Protein AF-A0A4Y2V5A5-F1 (afdb_monomer_lite)

pLDDT: mean 72.23, std 15.52, range [33.91, 92.5]

Organism: Araneus ventricosus (NCBI:txid182803)

Radius of gyration: 14.7 Å; chains: 1; bounding box: 28×25×39 Å

Secondary structure (DSSP, 8-state):
--HHHHH-HIIIIIHHHHHHHHTTT---SHHHHHHHHHHHHHH-HHHHHHHHHHHHHHHHHHHHHTTT---TT-----GGGS--

Sequence (84 aa):
MSILSDLTSCDFFLWGYLKSKVYVGGVLTLTTLKVNILLTVLNNPLDLLLSAVENVVYRMQCVVHEKGAHIEGYHIPSPRKQFY

Foldseek 3Di:
DCVVVLLQLCNPPLVVVLCVFQQPPHDPDPVSSVVRSVCVCVVPVPVSVVQSVVSNVVSVVVCVVVVNDDDVPDPDPRPVVPPD

InterPro domains:
  IPR036397 Ribonuclease H superfamily [G3DSA:3.30.420.10] (3-72)

Structure (mmCIF, N/CA/C/O backbone):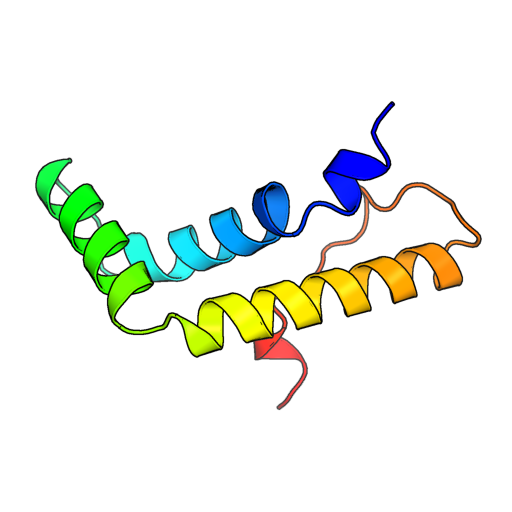
data_AF-A0A4Y2V5A5-F1
#
_entry.id   AF-A0A4Y2V5A5-F1
#
loop_
_atom_site.group_PDB
_atom_site.id
_atom_site.type_symbol
_atom_site.label_atom_id
_atom_site.label_alt_id
_atom_site.label_comp_id
_atom_site.label_asym_id
_atom_site.label_entity_id
_atom_site.label_seq_id
_atom_site.pdbx_PDB_ins_code
_atom_site.Cartn_x
_atom_site.Cartn_y
_atom_site.Cartn_z
_atom_site.occupancy
_atom_site.B_iso_or_equiv
_atom_site.auth_seq_id
_atom_site.auth_comp_id
_atom_site.auth_asym_id
_atom_site.auth_atom_id
_atom_site.pdbx_PDB_model_num
ATOM 1 N N . MET A 1 1 ? -7.767 6.199 -24.100 1.00 40.28 1 MET A N 1
ATOM 2 C CA . MET A 1 1 ? -6.943 7.002 -23.169 1.00 40.28 1 MET A CA 1
ATOM 3 C C . MET A 1 1 ? -6.938 6.300 -21.810 1.00 40.28 1 MET A C 1
ATOM 5 O O . MET A 1 1 ? -7.575 6.771 -20.887 1.00 40.28 1 MET A O 1
ATOM 9 N N . SER A 1 2 ? -6.307 5.123 -21.719 1.00 51.12 2 SER A N 1
ATOM 10 C CA . SER A 1 2 ? -6.377 4.218 -20.548 1.00 51.12 2 SER A CA 1
ATOM 11 C C . SER A 1 2 ? -5.004 3.734 -20.055 1.00 51.12 2 SER A C 1
ATOM 13 O O . SER A 1 2 ? -4.894 3.208 -18.956 1.00 51.12 2 SER A O 1
ATOM 15 N N . ILE A 1 3 ? -3.935 3.997 -20.817 1.00 49.53 3 ILE A N 1
ATOM 16 C CA . ILE A 1 3 ? -2.560 3.556 -20.516 1.00 49.53 3 ILE A CA 1
ATOM 17 C C . ILE A 1 3 ? -2.060 4.120 -19.173 1.00 49.53 3 ILE A C 1
ATOM 19 O O . ILE A 1 3 ? -1.306 3.474 -18.456 1.00 49.53 3 ILE A O 1
ATOM 23 N N . LEU A 1 4 ? -2.513 5.324 -18.805 1.00 48.47 4 LEU A N 1
ATOM 24 C CA . LEU A 1 4 ? -2.188 5.942 -17.519 1.00 48.47 4 LEU A CA 1
ATOM 25 C C . LEU A 1 4 ? -2.891 5.244 -16.354 1.00 48.47 4 LEU A C 1
ATOM 27 O O . LEU A 1 4 ? -2.251 5.016 -15.336 1.00 48.47 4 LEU A O 1
ATOM 31 N N . SER A 1 5 ? -4.160 4.856 -16.495 1.00 54.31 5 SER A N 1
ATOM 32 C CA . SER A 1 5 ? -4.904 4.138 -15.447 1.00 54.31 5 SER A CA 1
ATOM 33 C C . SER A 1 5 ? -4.273 2.779 -15.141 1.00 54.31 5 SER A C 1
ATOM 35 O O . SER A 1 5 ? -4.176 2.392 -13.979 1.00 54.31 5 SER A O 1
ATOM 37 N N . ASP A 1 6 ? -3.751 2.106 -16.169 1.00 54.41 6 ASP A N 1
ATOM 38 C CA . ASP A 1 6 ? -3.006 0.857 -16.014 1.00 54.41 6 ASP A CA 1
ATOM 39 C C . ASP A 1 6 ? -1.634 1.038 -15.358 1.00 54.41 6 ASP A C 1
ATOM 41 O O . ASP A 1 6 ? -1.118 0.091 -14.776 1.00 54.41 6 ASP A O 1
ATOM 45 N N . LEU A 1 7 ? -1.037 2.229 -15.417 1.00 55.22 7 LEU A N 1
ATOM 46 C CA . LEU A 1 7 ? 0.282 2.518 -14.842 1.00 55.22 7 LEU A CA 1
ATOM 47 C C . LEU A 1 7 ? 0.210 3.298 -13.523 1.00 55.22 7 LEU A C 1
ATOM 49 O O . LEU A 1 7 ? 1.221 3.448 -12.831 1.00 55.22 7 LEU A O 1
ATOM 53 N N . THR A 1 8 ? -0.972 3.780 -13.138 1.00 60.94 8 THR A N 1
ATOM 54 C CA . THR A 1 8 ? -1.146 4.542 -11.903 1.00 60.94 8 THR A CA 1
ATOM 55 C C . THR A 1 8 ? -1.214 3.568 -10.731 1.00 60.94 8 THR A C 1
ATOM 57 O O . THR A 1 8 ? -2.250 2.973 -10.439 1.00 60.94 8 THR A O 1
ATOM 60 N N . SER A 1 9 ? -0.087 3.413 -10.029 1.00 59.88 9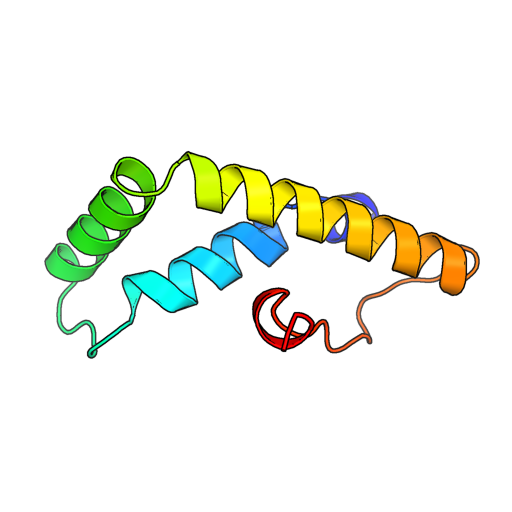 SER A N 1
ATOM 61 C CA . SER A 1 9 ? 0.039 2.557 -8.836 1.00 59.88 9 SER A CA 1
ATOM 62 C C . SER A 1 9 ? -1.062 2.798 -7.792 1.00 59.88 9 SER A C 1
ATOM 64 O O . SER A 1 9 ? -1.498 1.885 -7.092 1.00 59.88 9 SER A O 1
ATOM 66 N N . CYS A 1 10 ? -1.554 4.035 -7.718 1.00 62.94 10 CYS A N 1
ATOM 67 C CA . CYS A 1 10 ? -2.576 4.457 -6.770 1.00 62.94 10 CYS A CA 1
ATOM 68 C C . CYS A 1 10 ? -3.932 3.754 -6.993 1.00 62.94 10 CYS A C 1
ATOM 70 O O . CYS A 1 10 ? -4.523 3.234 -6.049 1.00 62.94 10 CYS A O 1
ATOM 72 N N . ASP A 1 11 ? -4.412 3.672 -8.235 1.00 61.03 11 ASP A N 1
ATOM 73 C CA . ASP A 1 11 ? -5.773 3.189 -8.501 1.00 61.03 11 ASP A CA 1
ATOM 74 C C . ASP A 1 11 ? -5.893 1.663 -8.374 1.00 61.03 11 ASP A C 1
ATOM 76 O O . ASP A 1 11 ? -6.876 1.153 -7.832 1.00 61.03 11 ASP A O 1
ATOM 80 N N . PHE A 1 12 ? -4.869 0.915 -8.799 1.00 57.50 12 PHE A N 1
ATOM 81 C CA . PHE A 1 12 ? -4.887 -0.551 -8.733 1.00 57.50 12 PHE A CA 1
ATOM 82 C C . PHE A 1 12 ? -4.265 -1.118 -7.455 1.00 57.50 12 PHE A C 1
ATOM 84 O O . PHE A 1 12 ? -4.857 -1.987 -6.807 1.00 57.50 12 PHE A O 1
ATOM 91 N N . PHE A 1 13 ? -3.068 -0.658 -7.086 1.00 70.56 13 PHE A N 1
ATOM 92 C CA . PHE A 1 13 ? -2.310 -1.275 -6.004 1.00 70.56 13 PHE A CA 1
ATOM 93 C C . PHE A 1 13 ? -2.696 -0.716 -4.642 1.00 70.56 13 PHE A C 1
ATOM 95 O O . PHE A 1 13 ? -3.047 -1.491 -3.753 1.00 70.56 13 PHE A O 1
ATOM 102 N N . LEU A 1 14 ? -2.689 0.609 -4.469 1.00 74.12 14 LEU A N 1
ATOM 103 C CA . LEU A 1 14 ? -2.983 1.212 -3.168 1.00 74.12 14 LEU A CA 1
ATOM 104 C C . LEU A 1 14 ? -4.390 0.835 -2.691 1.00 74.12 14 LEU A C 1
ATOM 106 O O . LEU A 1 14 ? -4.565 0.432 -1.540 1.00 74.12 14 LEU A O 1
ATOM 110 N N . TRP A 1 15 ? -5.380 0.875 -3.584 1.00 75.88 15 TRP A N 1
ATOM 111 C CA . TRP A 1 15 ? -6.737 0.445 -3.253 1.00 75.88 15 TRP A CA 1
ATOM 112 C C . TRP A 1 15 ? -6.828 -1.054 -2.924 1.00 75.88 15 TRP A C 1
ATOM 114 O O . TRP A 1 15 ? -7.509 -1.441 -1.970 1.00 75.88 15 TRP A O 1
ATOM 124 N N . GLY A 1 16 ? -6.124 -1.918 -3.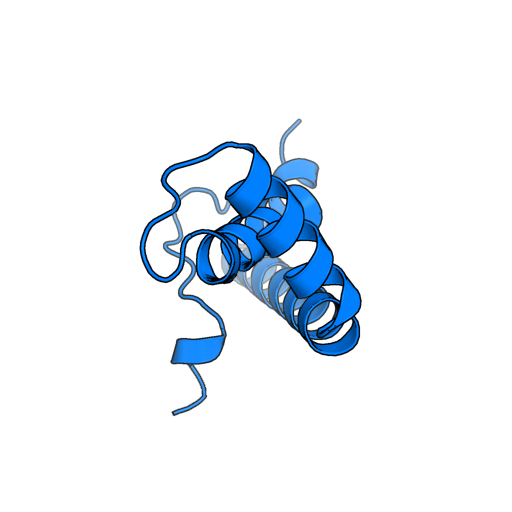664 1.00 77.75 1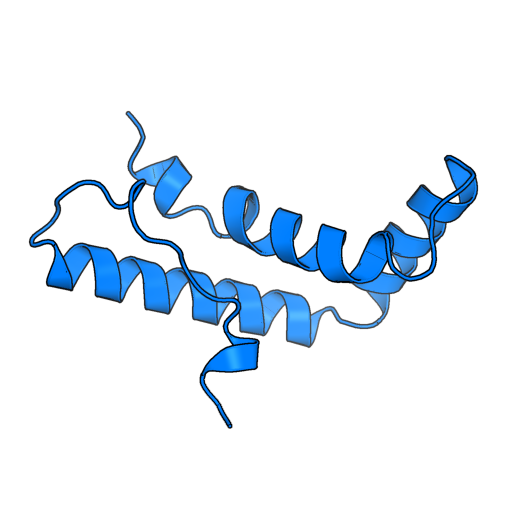6 GLY A N 1
ATOM 125 C CA . GLY A 1 16 ? -6.037 -3.355 -3.374 1.00 77.75 16 GLY A CA 1
ATOM 126 C C . GLY A 1 16 ? -5.366 -3.657 -2.027 1.00 77.75 16 GLY A C 1
ATOM 127 O O . GLY A 1 16 ? -5.895 -4.429 -1.221 1.00 77.75 16 GLY A O 1
ATOM 128 N N . TYR A 1 17 ? -4.241 -2.999 -1.748 1.00 78.25 17 TYR A N 1
ATOM 129 C CA . TYR A 1 17 ? -3.488 -3.112 -0.502 1.00 78.25 17 TYR A CA 1
ATOM 130 C C . TYR A 1 17 ? -4.311 -2.634 0.694 1.00 78.25 17 TYR A C 1
ATOM 132 O O . TYR A 1 17 ? -4.463 -3.384 1.662 1.00 78.25 17 TYR A O 1
ATOM 140 N N . LEU A 1 18 ? -4.896 -1.433 0.607 1.00 80.75 18 LEU A N 1
ATOM 141 C CA . LEU A 1 18 ? -5.750 -0.881 1.656 1.00 80.75 18 LEU A CA 1
ATOM 142 C C . LEU A 1 18 ? -6.907 -1.828 1.943 1.00 80.75 18 LEU A C 1
ATOM 144 O O . LEU A 1 18 ? -7.116 -2.173 3.101 1.00 80.75 18 LEU A O 1
ATOM 148 N N . LYS A 1 19 ? -7.590 -2.352 0.917 1.00 81.62 19 LYS A N 1
ATOM 149 C CA . LYS A 1 19 ? -8.658 -3.338 1.126 1.00 81.62 19 LYS A CA 1
ATOM 150 C C . LYS A 1 19 ? -8.177 -4.566 1.908 1.00 81.62 19 LYS A C 1
ATOM 152 O O . LYS A 1 19 ? -8.855 -4.993 2.839 1.00 81.62 19 LYS A O 1
ATOM 157 N N . SER A 1 20 ? -6.992 -5.092 1.587 1.00 83.38 20 SER A N 1
ATOM 158 C CA . SER A 1 20 ? -6.423 -6.275 2.256 1.00 83.38 20 SER A CA 1
ATOM 159 C C . SER A 1 20 ? -6.081 -6.070 3.737 1.00 83.38 20 SER A C 1
ATOM 161 O O . SER A 1 20 ? -5.912 -7.050 4.458 1.00 83.38 20 SER A O 1
ATOM 163 N N . LYS A 1 21 ? -5.946 -4.816 4.187 1.00 83.25 21 LYS A N 1
ATOM 164 C CA . LYS A 1 21 ? -5.579 -4.449 5.564 1.00 83.25 21 LYS A CA 1
ATOM 165 C C . LYS A 1 21 ? -6.758 -3.880 6.349 1.00 83.25 21 LYS A C 1
ATOM 167 O O . LYS A 1 21 ? -6.941 -4.206 7.513 1.00 83.25 21 LYS A O 1
ATOM 172 N N . VAL A 1 22 ? -7.577 -3.066 5.694 1.00 87.12 22 VAL A N 1
ATOM 173 C CA . VAL A 1 22 ? -8.667 -2.303 6.306 1.00 87.12 22 VAL A CA 1
ATOM 174 C C . VAL A 1 22 ? -9.875 -3.181 6.629 1.00 87.12 22 VAL A C 1
ATOM 176 O O . VAL A 1 22 ? -10.525 -2.948 7.646 1.00 87.12 22 VAL A O 1
ATOM 179 N N . TYR A 1 23 ? -10.158 -4.195 5.801 1.00 86.12 23 TYR A N 1
ATOM 180 C CA . TYR A 1 23 ? -11.316 -5.085 5.967 1.00 86.12 23 TYR A CA 1
ATOM 181 C C . TYR A 1 23 ? -11.025 -6.365 6.766 1.00 86.12 23 TYR A C 1
ATOM 183 O O . TYR A 1 23 ? -11.885 -7.242 6.866 1.00 86.12 23 TYR A O 1
ATOM 191 N N . VAL A 1 24 ? -9.827 -6.497 7.342 1.00 82.38 24 VAL A N 1
ATOM 192 C CA . VAL A 1 24 ? -9.462 -7.667 8.154 1.00 82.38 24 VAL A CA 1
ATOM 193 C C . VAL A 1 24 ? -10.361 -7.740 9.391 1.00 82.38 24 VAL A C 1
ATOM 195 O O . VAL A 1 24 ? -10.528 -6.752 10.098 1.00 82.38 24 VAL A O 1
ATOM 198 N N . GLY A 1 25 ? -10.938 -8.917 9.653 1.00 80.44 25 GLY A N 1
ATOM 199 C CA . GLY A 1 25 ? -11.782 -9.162 10.830 1.00 80.44 25 GLY A CA 1
ATOM 200 C C . GLY A 1 25 ? -13.241 -8.708 10.703 1.00 80.44 25 GLY A C 1
ATOM 201 O O . GLY A 1 25 ? -14.002 -8.886 11.648 1.00 80.44 25 GLY A O 1
ATOM 202 N N . GLY A 1 26 ? -13.646 -8.181 9.541 1.00 78.12 26 GLY A N 1
ATOM 203 C CA . GLY A 1 26 ? -14.995 -7.663 9.315 1.00 78.12 26 GLY A CA 1
ATOM 204 C C . GLY A 1 26 ? -15.168 -6.255 9.890 1.00 78.12 26 GLY A C 1
ATOM 205 O O . GLY A 1 26 ? -14.889 -5.987 11.054 1.00 78.12 26 GLY A O 1
ATOM 206 N N . VAL A 1 27 ? -15.631 -5.322 9.057 1.00 84.06 27 VAL A N 1
ATOM 207 C CA . VAL A 1 27 ? -15.822 -3.920 9.448 1.00 84.06 27 VAL A CA 1
ATOM 208 C C . VAL A 1 27 ? -17.315 -3.642 9.547 1.00 84.06 27 VAL A C 1
ATOM 210 O O . VAL A 1 27 ? -18.004 -3.580 8.535 1.00 84.06 27 VAL A O 1
ATOM 213 N N . LEU A 1 28 ? -17.814 -3.493 10.775 1.00 86.44 28 LEU A N 1
ATOM 214 C CA . LEU A 1 28 ? -19.248 -3.338 11.057 1.00 86.44 28 LEU A CA 1
ATOM 215 C C . LEU A 1 28 ? -19.715 -1.876 11.066 1.00 86.44 28 LEU A C 1
ATOM 217 O O . LEU A 1 28 ? -20.911 -1.615 10.981 1.00 86.44 28 LEU A O 1
ATOM 221 N N . THR A 1 29 ? -18.791 -0.913 11.178 1.00 91.69 29 THR A N 1
ATOM 222 C CA . THR A 1 29 ? -19.131 0.515 11.253 1.00 91.69 29 THR A CA 1
ATOM 223 C C . THR A 1 29 ? -18.212 1.378 10.397 1.00 91.69 29 THR A C 1
ATOM 225 O O . THR A 1 29 ? -17.030 1.078 10.208 1.00 91.69 29 THR A O 1
ATOM 228 N N . LEU A 1 30 ? -18.745 2.510 9.930 1.00 91.56 30 LEU A N 1
ATOM 229 C CA . LEU A 1 30 ? -17.977 3.511 9.188 1.00 91.56 30 LEU A CA 1
ATOM 230 C C . LEU A 1 30 ? -16.824 4.093 10.024 1.00 91.56 30 LEU A C 1
ATOM 232 O O . LEU A 1 30 ? -15.770 4.424 9.486 1.00 91.56 30 LEU A O 1
ATOM 236 N N . THR A 1 31 ? -17.007 4.204 11.340 1.00 92.50 31 THR A N 1
ATOM 237 C CA . THR A 1 31 ? -15.976 4.695 12.261 1.00 92.50 31 THR A CA 1
ATOM 238 C C . THR A 1 31 ? -14.785 3.743 12.303 1.00 92.50 31 THR A C 1
ATOM 240 O O . THR A 1 31 ? -13.651 4.182 12.120 1.00 92.50 31 THR A O 1
ATOM 243 N N . THR A 1 32 ? -15.032 2.439 12.453 1.00 89.25 32 THR A N 1
ATOM 244 C CA . THR A 1 32 ? -13.982 1.409 12.411 1.00 89.25 32 THR A CA 1
ATOM 245 C C . THR A 1 32 ? -13.254 1.417 11.069 1.00 89.25 32 THR A C 1
ATOM 247 O O . THR A 1 32 ? -12.029 1.340 11.039 1.00 89.25 32 THR A O 1
ATOM 250 N N . LEU A 1 33 ? -13.981 1.600 9.959 1.00 90.56 33 LEU A N 1
ATOM 251 C CA . LEU A 1 33 ? -13.377 1.704 8.630 1.00 90.56 33 LEU A CA 1
ATOM 252 C C . LEU A 1 33 ? -12.377 2.866 8.547 1.00 90.56 33 LEU A C 1
ATOM 254 O O . LEU A 1 33 ? -11.241 2.680 8.115 1.00 90.56 33 LEU A O 1
ATOM 258 N N . LYS A 1 34 ? -12.786 4.060 8.994 1.00 90.31 34 LYS A N 1
ATOM 259 C CA . LYS A 1 34 ? -11.937 5.261 8.989 1.00 90.31 34 LYS A CA 1
ATOM 260 C C . LYS A 1 34 ? -10.693 5.083 9.857 1.00 90.31 34 LYS A C 1
ATOM 262 O O . LYS A 1 34 ? -9.599 5.436 9.421 1.00 90.31 34 LYS A O 1
ATOM 267 N N . VAL A 1 35 ? -10.851 4.509 11.051 1.00 91.50 35 VAL A N 1
ATOM 268 C CA . VAL A 1 35 ? -9.733 4.229 11.964 1.00 91.50 35 VAL A CA 1
ATOM 269 C C . VAL A 1 35 ? -8.757 3.234 11.336 1.00 91.50 35 VAL A C 1
ATOM 271 O O . VAL A 1 35 ? -7.556 3.488 11.330 1.00 91.50 35 VAL A O 1
ATOM 274 N N . ASN A 1 36 ? -9.251 2.152 10.734 1.00 89.31 36 ASN A N 1
ATOM 275 C CA . ASN A 1 36 ? -8.400 1.150 10.095 1.00 89.31 36 ASN A CA 1
ATOM 276 C C . ASN A 1 36 ? -7.621 1.719 8.901 1.00 89.31 36 ASN A C 1
ATOM 278 O O . ASN A 1 36 ? -6.447 1.389 8.735 1.00 89.31 36 ASN A O 1
ATOM 282 N N . ILE A 1 37 ? -8.238 2.586 8.086 1.00 87.94 37 ILE A N 1
ATOM 283 C CA . ILE A 1 37 ? -7.542 3.290 6.994 1.00 87.94 37 ILE A CA 1
ATOM 284 C C . ILE A 1 37 ? -6.411 4.142 7.568 1.00 87.94 37 ILE A C 1
ATOM 286 O O . ILE A 1 37 ? -5.269 4.015 7.128 1.00 87.94 37 ILE A O 1
ATOM 290 N N . LEU A 1 38 ? -6.713 4.963 8.577 1.00 89.69 38 LEU A N 1
ATOM 291 C CA . LEU A 1 38 ? -5.735 5.857 9.188 1.00 89.69 38 LEU A CA 1
ATOM 292 C C . LEU A 1 38 ? -4.557 5.076 9.786 1.00 89.69 38 LEU A C 1
ATOM 294 O O . LEU A 1 38 ? -3.406 5.373 9.484 1.00 89.69 38 LEU A O 1
ATOM 298 N N . LEU A 1 39 ? -4.837 4.033 10.571 1.00 89.88 39 LEU A N 1
ATOM 299 C CA . LEU A 1 39 ? -3.808 3.185 11.174 1.00 89.88 39 LEU A CA 1
ATOM 300 C C . LEU A 1 39 ? -2.976 2.445 10.122 1.00 89.88 39 LEU A C 1
ATOM 302 O O . LEU A 1 39 ? -1.765 2.328 10.277 1.00 89.88 39 LEU A O 1
ATOM 306 N N . THR A 1 40 ? -3.593 1.965 9.041 1.00 86.06 40 THR A N 1
ATOM 307 C CA . THR A 1 40 ? -2.865 1.275 7.965 1.00 86.06 40 THR A CA 1
ATOM 308 C C . THR A 1 40 ? -1.865 2.213 7.292 1.00 86.06 40 THR A C 1
ATOM 310 O O . THR A 1 40 ? -0.713 1.826 7.098 1.00 86.06 40 THR A O 1
ATOM 313 N N . VAL A 1 41 ? -2.289 3.442 6.979 1.00 83.19 41 VAL A N 1
ATOM 314 C CA . VAL A 1 41 ? -1.447 4.450 6.318 1.00 83.19 41 VAL A CA 1
ATOM 315 C C . VAL A 1 41 ? -0.331 4.940 7.243 1.00 83.19 41 VAL A C 1
ATOM 317 O O . VAL A 1 41 ? 0.811 5.048 6.807 1.00 83.19 41 VAL A O 1
ATOM 320 N N . LEU A 1 42 ? -0.636 5.201 8.518 1.00 86.50 42 LEU A N 1
ATOM 321 C CA . LEU A 1 42 ? 0.340 5.738 9.470 1.00 86.50 42 LEU A CA 1
ATOM 322 C C . LEU A 1 42 ? 1.369 4.703 9.934 1.00 86.50 42 LEU A C 1
ATOM 324 O O . LEU A 1 42 ? 2.530 5.052 10.125 1.00 86.50 42 LEU A O 1
ATOM 328 N N . ASN A 1 43 ? 0.970 3.440 10.105 1.00 84.06 43 ASN A N 1
ATOM 329 C CA . ASN A 1 43 ? 1.869 2.413 10.637 1.00 84.06 43 ASN A CA 1
ATOM 330 C C . ASN A 1 43 ? 2.759 1.769 9.570 1.00 84.06 43 ASN A C 1
ATOM 332 O O . ASN A 1 43 ? 3.772 1.174 9.920 1.00 84.06 43 ASN A O 1
ATOM 336 N N . ASN A 1 44 ? 2.390 1.846 8.286 1.00 76.25 44 ASN A N 1
ATOM 337 C CA . ASN A 1 44 ? 3.104 1.142 7.214 1.00 76.25 44 ASN A CA 1
ATOM 338 C C . ASN A 1 44 ? 3.426 2.036 6.000 1.00 76.25 44 ASN A C 1
ATOM 340 O O . ASN A 1 44 ? 3.208 1.604 4.866 1.00 76.25 44 ASN A O 1
ATOM 344 N N . PRO A 1 45 ? 3.946 3.267 6.178 1.00 76.25 45 PRO A N 1
ATOM 345 C CA . PRO A 1 45 ? 4.223 4.153 5.048 1.00 76.25 45 PRO A CA 1
ATOM 346 C C . PRO A 1 45 ? 5.277 3.562 4.103 1.00 76.25 45 PRO A C 1
ATOM 348 O O . PRO A 1 45 ? 5.162 3.711 2.889 1.00 76.25 45 PRO A O 1
ATOM 351 N N . LEU A 1 46 ? 6.271 2.848 4.646 1.00 78.06 46 LEU A N 1
ATOM 352 C CA . LEU A 1 46 ? 7.341 2.243 3.857 1.00 78.06 46 LEU A CA 1
ATOM 353 C C . LEU A 1 46 ? 6.850 1.041 3.044 1.00 78.06 46 LEU A C 1
ATOM 355 O O . LEU A 1 46 ? 7.108 0.993 1.848 1.00 78.06 46 LEU A O 1
ATOM 359 N N . ASP A 1 47 ? 6.095 0.120 3.649 1.00 75.31 47 ASP A N 1
ATOM 360 C CA . ASP A 1 47 ? 5.530 -1.029 2.925 1.00 75.31 47 ASP A CA 1
ATOM 361 C C . ASP A 1 47 ? 4.575 -0.579 1.820 1.00 75.31 47 ASP A C 1
ATOM 363 O O . ASP A 1 47 ? 4.546 -1.166 0.739 1.00 75.31 47 ASP A O 1
ATOM 367 N N . LEU A 1 48 ? 3.787 0.465 2.083 1.00 76.19 48 LEU A N 1
ATOM 368 C CA . LEU A 1 48 ? 2.856 1.043 1.121 1.00 76.19 48 LEU A CA 1
ATOM 369 C C . LEU A 1 48 ? 3.608 1.630 -0.081 1.00 76.19 48 LEU A C 1
ATOM 371 O O . LEU A 1 48 ? 3.218 1.386 -1.222 1.00 76.19 48 LEU A O 1
ATOM 375 N N . LEU A 1 49 ? 4.713 2.339 0.173 1.00 78.25 49 LEU A N 1
ATOM 376 C CA . LEU A 1 49 ? 5.581 2.906 -0.857 1.00 78.25 49 LEU A CA 1
ATOM 377 C C . LEU A 1 49 ? 6.325 1.817 -1.644 1.00 78.25 49 LEU A C 1
ATOM 379 O O . LEU A 1 49 ? 6.307 1.835 -2.872 1.00 78.25 49 LEU A O 1
ATOM 383 N N . LEU A 1 50 ? 6.938 0.855 -0.948 1.00 81.94 50 LEU A N 1
ATOM 384 C CA . LEU A 1 50 ? 7.680 -0.254 -1.549 1.00 81.94 50 LEU A CA 1
ATOM 385 C C . LEU A 1 50 ? 6.769 -1.059 -2.470 1.00 81.94 50 LEU A C 1
ATOM 387 O O . LEU A 1 50 ? 7.066 -1.238 -3.646 1.00 81.94 50 LEU A O 1
ATOM 391 N N . SER A 1 51 ? 5.609 -1.460 -1.960 1.00 75.31 51 SER A N 1
ATOM 392 C CA . SER A 1 51 ? 4.686 -2.277 -2.731 1.00 75.31 51 SER A CA 1
ATOM 393 C C . SER A 1 51 ? 4.069 -1.499 -3.910 1.00 75.31 51 SER A C 1
ATOM 395 O O . SER A 1 51 ? 3.784 -2.074 -4.961 1.00 75.31 51 SER A O 1
ATOM 397 N N . ALA A 1 52 ? 3.904 -0.174 -3.780 1.00 76.94 52 ALA A N 1
ATOM 398 C CA . ALA A 1 52 ? 3.502 0.684 -4.892 1.00 76.94 52 ALA A CA 1
ATOM 399 C C . ALA A 1 52 ? 4.580 0.753 -5.987 1.00 76.94 52 ALA A C 1
ATOM 401 O O . ALA A 1 52 ? 4.236 0.736 -7.172 1.00 76.94 52 ALA A O 1
ATOM 402 N N . VAL A 1 53 ? 5.861 0.808 -5.614 1.00 81.69 53 VAL A N 1
ATOM 403 C CA . VAL A 1 53 ? 6.990 0.762 -6.557 1.00 81.69 53 VAL A CA 1
ATOM 404 C C . VAL A 1 53 ? 7.073 -0.609 -7.231 1.00 81.69 53 VAL A C 1
ATOM 406 O O . VAL A 1 53 ? 7.127 -0.672 -8.458 1.00 81.69 53 VAL A O 1
ATOM 409 N N . GLU A 1 54 ? 7.001 -1.700 -6.466 1.00 81.81 54 GLU A N 1
ATOM 410 C CA . GLU A 1 54 ? 7.014 -3.073 -6.992 1.00 81.81 54 GLU A CA 1
ATOM 411 C C . GLU A 1 54 ? 5.902 -3.302 -8.019 1.00 81.81 54 GLU A C 1
ATOM 413 O O . GLU A 1 54 ? 6.147 -3.851 -9.093 1.00 81.81 54 GLU A O 1
ATOM 418 N N . ASN A 1 55 ? 4.686 -2.821 -7.742 1.00 77.25 55 ASN A N 1
ATOM 419 C CA . ASN A 1 55 ? 3.570 -2.952 -8.673 1.00 77.25 55 ASN A CA 1
ATOM 420 C C . ASN A 1 55 ? 3.787 -2.170 -9.981 1.00 77.25 55 ASN A C 1
ATOM 422 O O . ASN A 1 55 ? 3.413 -2.657 -11.048 1.00 77.25 55 ASN A O 1
ATOM 426 N N . VAL A 1 56 ? 4.389 -0.975 -9.928 1.00 78.19 56 VAL A N 1
ATOM 427 C CA . VAL A 1 56 ? 4.725 -0.210 -11.144 1.00 78.19 56 VAL A CA 1
ATOM 428 C C . VAL A 1 56 ? 5.761 -0.958 -11.971 1.00 78.19 56 VAL A C 1
ATOM 430 O O . VAL A 1 56 ? 5.572 -1.118 -13.175 1.00 78.19 56 VAL A O 1
ATOM 433 N N . VAL A 1 57 ? 6.817 -1.460 -11.327 1.00 84.06 57 VAL A N 1
ATOM 434 C CA . VAL A 1 57 ? 7.870 -2.237 -11.995 1.00 84.06 57 VAL A CA 1
ATOM 435 C C . VAL A 1 57 ? 7.284 -3.484 -12.655 1.00 84.06 57 VAL A C 1
ATOM 437 O O . VAL A 1 57 ? 7.544 -3.729 -13.831 1.00 84.06 57 VAL A O 1
ATOM 440 N N . TYR A 1 58 ? 6.440 -4.231 -11.943 1.00 79.12 58 TYR A N 1
ATOM 441 C CA . TYR A 1 58 ? 5.786 -5.422 -12.482 1.00 79.12 58 TYR A CA 1
ATOM 442 C C . TYR A 1 58 ? 4.917 -5.099 -13.703 1.00 79.12 58 TYR A C 1
ATOM 444 O O . TYR A 1 58 ? 5.007 -5.754 -14.737 1.00 79.12 58 TYR A O 1
ATOM 452 N N . ARG A 1 59 ? 4.110 -4.036 -13.635 1.00 76.50 59 ARG A N 1
ATOM 453 C CA . ARG A 1 59 ? 3.264 -3.633 -14.765 1.00 76.50 59 ARG A CA 1
ATOM 454 C C . ARG A 1 59 ? 4.081 -3.160 -15.959 1.00 76.50 59 ARG A C 1
ATOM 456 O O . ARG A 1 59 ? 3.735 -3.501 -17.085 1.00 76.50 59 ARG A O 1
ATOM 463 N N . MET A 1 60 ? 5.189 -2.455 -15.736 1.00 80.00 60 MET A N 1
ATOM 464 C CA . MET A 1 60 ? 6.136 -2.123 -16.805 1.00 80.00 60 MET A CA 1
ATOM 465 C C . MET A 1 60 ? 6.707 -3.386 -17.461 1.00 80.00 60 MET A C 1
ATOM 467 O O . MET A 1 60 ? 6.788 -3.446 -18.686 1.00 80.00 60 MET A O 1
ATOM 471 N N . GLN A 1 61 ? 7.039 -4.418 -16.680 1.00 82.94 61 GLN A N 1
ATOM 472 C CA . GLN A 1 61 ? 7.471 -5.710 -17.223 1.00 82.94 61 GLN A CA 1
ATOM 473 C C . GLN A 1 61 ? 6.366 -6.377 -18.053 1.00 82.94 61 GLN A C 1
ATOM 475 O O . GLN A 1 61 ? 6.654 -6.878 -19.139 1.00 82.94 61 GLN A O 1
ATOM 480 N N . CYS A 1 62 ? 5.108 -6.330 -17.603 1.00 77.12 62 CYS A N 1
ATOM 481 C CA . CYS A 1 62 ? 3.969 -6.816 -18.384 1.00 77.12 62 CYS A CA 1
ATOM 482 C C . CYS A 1 62 ? 3.810 -6.053 -19.705 1.00 77.12 62 CYS A C 1
ATOM 484 O O . CYS A 1 62 ? 3.655 -6.694 -20.737 1.00 77.12 62 CYS A O 1
ATOM 486 N N . VAL A 1 63 ? 3.922 -4.716 -19.715 1.00 80.00 63 VAL A N 1
ATOM 487 C CA . VAL A 1 63 ? 3.858 -3.916 -20.959 1.00 80.00 63 VAL A CA 1
ATOM 488 C C . VAL A 1 63 ? 4.933 -4.376 -21.944 1.00 80.00 63 VAL A C 1
ATOM 490 O O . VAL A 1 63 ? 4.661 -4.539 -23.133 1.00 80.00 63 VAL A O 1
ATOM 493 N N . VAL A 1 64 ? 6.160 -4.585 -21.456 1.00 82.69 64 VAL A N 1
ATOM 494 C CA . VAL A 1 64 ? 7.283 -5.047 -22.281 1.00 82.69 64 VAL A CA 1
ATOM 495 C C . VAL A 1 64 ? 7.017 -6.451 -22.831 1.00 82.69 64 VAL A C 1
ATOM 497 O O . VAL A 1 64 ? 7.234 -6.684 -24.020 1.00 82.69 64 VAL A O 1
ATOM 500 N N . HIS A 1 65 ? 6.516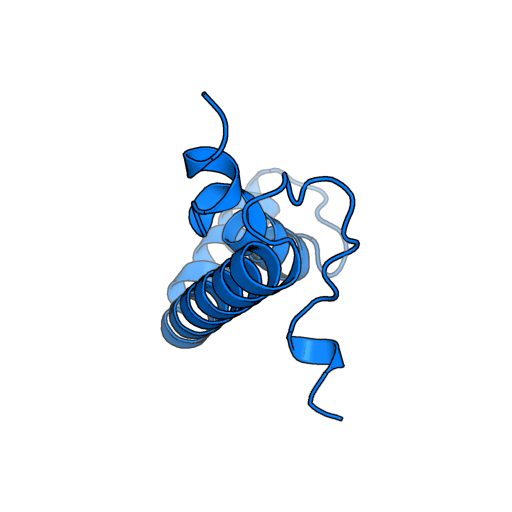 -7.367 -21.998 1.00 80.00 65 HIS A N 1
ATOM 501 C CA . HIS A 1 65 ? 6.171 -8.733 -22.401 1.00 80.00 65 HIS A CA 1
ATOM 502 C C . HIS A 1 65 ? 5.072 -8.758 -23.473 1.00 80.00 65 HIS A C 1
ATOM 504 O O . HIS A 1 65 ? 5.205 -9.433 -24.493 1.00 80.00 65 HIS A O 1
ATOM 510 N N . GLU A 1 66 ? 4.046 -7.930 -23.291 1.00 79.62 66 GLU A N 1
ATOM 511 C CA . GLU A 1 66 ? 2.904 -7.781 -24.193 1.00 79.62 66 GLU A CA 1
ATOM 512 C C . GLU A 1 66 ? 3.205 -6.947 -25.446 1.00 79.62 66 GLU A C 1
ATOM 514 O O . GLU A 1 66 ? 2.302 -6.643 -26.224 1.00 79.62 66 GLU A O 1
ATOM 519 N N . LYS A 1 67 ? 4.466 -6.542 -25.665 1.00 81.50 67 LYS A N 1
ATOM 520 C CA . LYS A 1 67 ? 4.881 -5.670 -26.780 1.00 81.50 67 LYS A CA 1
ATOM 521 C C . LYS A 1 67 ? 4.047 -4.383 -26.871 1.00 81.50 67 LYS A C 1
ATOM 523 O O . LYS A 1 67 ? 3.794 -3.874 -27.962 1.00 81.50 67 LYS A O 1
ATOM 528 N N . GLY A 1 68 ? 3.619 -3.857 -25.725 1.00 69.50 68 GLY A N 1
ATOM 529 C CA . GLY A 1 68 ? 2.781 -2.663 -25.640 1.00 69.50 68 GLY A CA 1
ATOM 530 C C . GLY A 1 68 ? 1.274 -2.905 -25.764 1.00 69.50 68 GLY A C 1
ATOM 531 O O . GLY A 1 68 ? 0.535 -1.924 -25.851 1.00 69.50 68 GLY A O 1
ATOM 532 N N . ALA A 1 69 ? 0.798 -4.157 -25.777 1.00 73.19 69 ALA A N 1
ATOM 533 C CA . ALA A 1 69 ? -0.634 -4.450 -25.716 1.00 73.19 69 ALA A CA 1
ATOM 534 C C . ALA A 1 69 ? -1.233 -4.179 -24.317 1.00 73.19 69 ALA A C 1
ATOM 536 O O . ALA A 1 69 ? -0.525 -4.016 -23.322 1.00 73.19 69 ALA A O 1
ATOM 537 N N . HIS A 1 70 ? -2.562 -4.069 -24.265 1.00 67.38 70 HIS A N 1
ATOM 538 C CA . HIS A 1 70 ? -3.324 -3.702 -23.068 1.00 67.38 70 HIS A CA 1
ATOM 539 C C . HIS A 1 70 ? -3.327 -4.832 -22.020 1.00 67.38 70 HIS A C 1
ATOM 541 O O . HIS A 1 70 ? -3.521 -5.992 -22.375 1.00 67.38 70 HIS A O 1
ATOM 547 N N . ILE A 1 71 ? -3.161 -4.503 -20.731 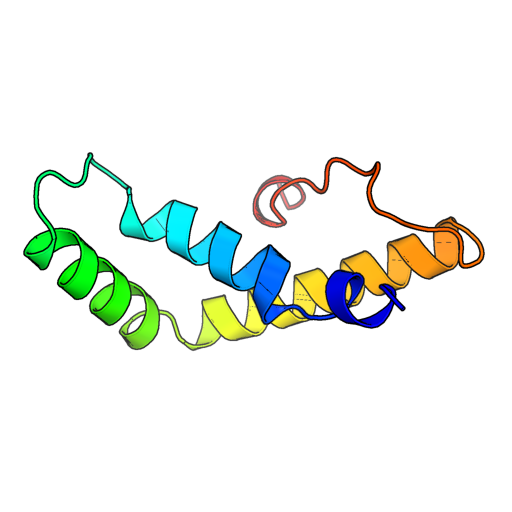1.00 67.38 71 ILE A N 1
ATOM 548 C CA . ILE A 1 71 ? -2.841 -5.487 -19.673 1.00 67.38 71 ILE A CA 1
ATOM 549 C C . ILE A 1 71 ? -4.082 -5.902 -18.846 1.00 67.38 71 ILE A C 1
ATOM 551 O O . ILE A 1 71 ? -3.978 -6.760 -17.973 1.00 67.38 71 ILE A O 1
ATOM 555 N N . GLU A 1 72 ? -5.282 -5.373 -19.134 1.00 60.09 72 GLU A N 1
ATOM 556 C CA . GLU A 1 72 ? -6.525 -5.625 -18.355 1.00 60.09 72 GLU A CA 1
ATOM 557 C C . GLU A 1 72 ? -6.904 -7.107 -18.135 1.00 60.09 72 GLU A C 1
ATOM 559 O O . GLU A 1 72 ? -7.718 -7.398 -17.262 1.00 60.09 72 GLU A O 1
ATOM 564 N N . GLY A 1 73 ? -6.342 -8.050 -18.899 1.00 55.03 73 GLY A N 1
ATOM 565 C CA . GLY A 1 73 ? -6.628 -9.486 -18.783 1.00 55.03 73 GLY A CA 1
ATOM 566 C C . GLY A 1 73 ? -5.725 -10.270 -17.823 1.00 55.03 73 GLY A C 1
ATOM 567 O O . GLY A 1 73 ? -6.006 -11.435 -17.539 1.00 55.03 73 GLY A O 1
ATOM 568 N N . TYR A 1 74 ? -4.646 -9.672 -17.312 1.00 53.59 74 TYR A N 1
ATOM 569 C CA . TYR A 1 74 ? -3.725 -10.375 -16.425 1.00 53.59 74 TYR A CA 1
ATOM 570 C C . TYR A 1 74 ? -4.258 -10.394 -14.991 1.00 53.59 74 TYR A C 1
ATOM 572 O O . TYR A 1 74 ? -4.385 -9.360 -14.335 1.00 53.59 74 TYR A O 1
ATOM 580 N N . HIS A 1 75 ? -4.532 -11.590 -14.463 1.00 53.28 75 HIS A N 1
ATOM 581 C CA . HIS A 1 75 ? -4.680 -11.780 -13.023 1.00 53.28 75 HIS A CA 1
ATOM 582 C C . HIS A 1 75 ? -3.319 -11.532 -12.368 1.00 53.28 75 HIS A C 1
ATOM 584 O O . HIS A 1 75 ? -2.506 -12.446 -12.262 1.00 53.28 75 HIS A O 1
ATOM 590 N N . ILE A 1 76 ? -3.062 -10.286 -11.970 1.00 53.91 76 ILE A N 1
ATOM 591 C CA . ILE A 1 76 ? -1.845 -9.899 -11.257 1.00 53.91 76 ILE A CA 1
ATOM 592 C C . ILE A 1 76 ? -1.939 -10.463 -9.833 1.00 53.91 76 ILE A C 1
ATOM 594 O O . ILE A 1 76 ? -2.762 -9.983 -9.042 1.00 53.91 76 ILE A O 1
ATOM 598 N N . PRO A 1 77 ? -1.141 -11.484 -9.470 1.00 49.66 77 PRO A N 1
ATOM 599 C CA . PRO A 1 77 ? -1.122 -11.979 -8.107 1.00 49.66 77 PRO A CA 1
ATOM 600 C C . PRO A 1 77 ? -0.530 -10.894 -7.208 1.00 49.66 77 PRO A C 1
ATOM 602 O O . PRO A 1 77 ? 0.407 -10.196 -7.584 1.00 49.66 77 PRO A O 1
ATOM 605 N N . SER A 1 78 ? -1.060 -10.771 -5.992 1.00 46.31 78 SER A N 1
ATOM 606 C CA . SER A 1 78 ? -0.428 -9.991 -4.922 1.00 46.31 78 SER A CA 1
ATOM 607 C C . SER A 1 78 ? 1.085 -10.290 -4.865 1.00 46.31 78 SER A C 1
ATOM 609 O O . SER A 1 78 ? 1.426 -11.474 -4.760 1.00 46.31 78 SER A O 1
ATOM 611 N N . PRO A 1 79 ? 1.978 -9.274 -4.858 1.00 46.41 79 PRO A N 1
ATOM 612 C CA . PRO A 1 79 ? 3.436 -9.463 -4.802 1.00 46.41 79 PRO A CA 1
ATOM 613 C C . PRO A 1 79 ? 3.879 -10.383 -3.656 1.00 46.41 79 PRO A C 1
ATOM 615 O O . PRO A 1 79 ? 4.833 -11.146 -3.774 1.00 46.41 79 PRO A O 1
ATOM 618 N N . ARG A 1 80 ? 3.102 -10.417 -2.564 1.00 45.22 80 ARG A N 1
ATOM 619 C CA . ARG A 1 80 ? 3.348 -11.288 -1.406 1.00 45.22 80 ARG A CA 1
ATOM 620 C C . ARG A 1 80 ? 3.224 -12.794 -1.679 1.00 45.22 80 ARG A C 1
ATOM 622 O O . ARG A 1 80 ? 3.539 -13.570 -0.786 1.00 45.22 80 ARG A O 1
ATOM 629 N N . LYS A 1 81 ? 2.761 -13.223 -2.857 1.00 40.00 81 LYS A N 1
ATOM 630 C CA . LYS A 1 81 ? 2.666 -14.647 -3.232 1.00 40.00 81 LYS A CA 1
ATOM 631 C C . LYS A 1 81 ? 3.784 -15.138 -4.161 1.00 40.00 81 LYS A C 1
ATOM 633 O O . LYS A 1 81 ? 3.742 -16.299 -4.539 1.00 40.00 81 LYS A O 1
ATOM 638 N N . GLN A 1 82 ? 4.744 -14.293 -4.544 1.00 38.25 82 GLN A N 1
ATOM 639 C CA . GLN A 1 82 ? 5.826 -14.679 -5.469 1.00 38.25 82 GLN A CA 1
ATOM 640 C C . GLN A 1 82 ? 7.206 -14.816 -4.811 1.00 38.25 82 GLN A C 1
ATOM 642 O O . GLN A 1 82 ? 8.157 -15.191 -5.487 1.00 38.25 82 GLN A O 1
ATOM 647 N N . PHE A 1 83 ? 7.315 -14.560 -3.504 1.00 37.00 83 PHE A N 1
ATOM 648 C CA . PHE A 1 83 ? 8.583 -14.618 -2.761 1.00 37.00 83 PHE A CA 1
ATOM 649 C C . PHE A 1 83 ? 8.670 -15.765 -1.733 1.00 37.00 83 PHE A C 1
ATOM 651 O O . PHE A 1 83 ? 9.531 -15.724 -0.856 1.00 37.00 83 PHE A O 1
ATOM 658 N N . TYR A 1 84 ? 7.818 -16.790 -1.857 1.00 33.91 84 TYR A N 1
ATOM 659 C CA . TYR A 1 84 ? 7.951 -18.085 -1.174 1.00 33.91 84 TYR A CA 1
ATOM 660 C C . TYR A 1 84 ? 7.618 -19.226 -2.128 1.00 33.91 84 TYR A C 1
ATOM 662 O O . TYR A 1 84 ? 6.603 -19.088 -2.849 1.00 33.91 84 TYR A O 1
#